Protein AF-H1W5L2-F1 (afdb_monomer)

pLDDT: mean 90.05, std 8.98, range [56.53, 97.88]

Solvent-accessible surface area (backbone atoms only — not comparable to full-atom values): 6492 Å² total; per-residue (Å²): 109,74,61,36,44,73,76,38,46,68,55,36,47,42,50,55,69,71,22,57,69,31,52,63,61,71,48,41,41,62,41,65,77,47,61,29,57,69,37,38,22,52,54,39,27,51,53,50,48,65,48,31,79,76,69,35,70,68,50,56,57,18,38,53,44,28,53,51,59,76,41,39,80,63,51,72,70,48,72,34,31,69,53,41,23,53,57,55,48,20,25,88,42,94,85,52,48,63,43,71,60,61,62,96,64,41,37,59,55,47,51,51,42,25,54,57,42,63,53,132

Foldseek 3Di:
DVLLCVVPVLLLCCLQPQAPPSDCCLQCVCCVVVVCPLQEAPLLSVLLVVCCVPVHPVLSVLLSSLLCVLCVVVSSPDRYSVSNNQSRSLYNDPVSHHHNHDDPCPNVVSVVSSVVSPDD

Structure (mmCIF, N/CA/C/O backbone):
data_AF-H1W5L2-F1
#
_entry.id   AF-H1W5L2-F1
#
loop_
_atom_site.group_PDB
_atom_site.id
_atom_site.type_symbol
_atom_site.label_atom_id
_atom_site.label_alt_id
_atom_site.label_comp_id
_atom_site.label_asym_id
_atom_site.label_entity_id
_atom_site.label_seq_id
_atom_site.pdbx_PDB_ins_code
_atom_site.Cartn_x
_atom_site.Cartn_y
_atom_site.Cartn_z
_atom_site.occupancy
_atom_site.B_iso_or_equiv
_atom_site.auth_seq_id
_atom_site.auth_comp_id
_atom_site.auth_asym_id
_atom_site.auth_atom_id
_atom_site.pdbx_PDB_model_num
ATOM 1 N N . MET A 1 1 ? -6.585 -8.740 3.760 1.00 76.00 1 MET A N 1
ATOM 2 C CA . MET A 1 1 ? -6.419 -8.479 5.211 1.00 76.00 1 MET A CA 1
ATOM 3 C C . MET A 1 1 ? -5.618 -9.551 5.946 1.00 76.00 1 MET A C 1
ATOM 5 O O . MET A 1 1 ? -4.842 -9.179 6.812 1.00 76.00 1 MET A O 1
ATOM 9 N N . GLN A 1 2 ? -5.697 -10.835 5.575 1.00 85.44 2 GLN A N 1
ATOM 10 C CA . GLN A 1 2 ? -4.921 -11.909 6.226 1.00 85.44 2 GLN A CA 1
ATOM 11 C C . GLN A 1 2 ? -3.398 -11.662 6.273 1.00 85.44 2 GLN A C 1
ATOM 13 O O . GLN A 1 2 ? -2.748 -11.942 7.270 1.00 85.44 2 GLN A O 1
ATOM 18 N N . THR A 1 3 ? -2.807 -11.074 5.233 1.00 89.25 3 THR A N 1
ATOM 19 C CA . THR A 1 3 ? -1.381 -10.706 5.262 1.00 89.25 3 THR A CA 1
ATOM 20 C C . THR A 1 3 ? -1.078 -9.656 6.337 1.00 89.25 3 THR A C 1
ATOM 22 O O . THR A 1 3 ? -0.080 -9.759 7.045 1.00 89.25 3 THR A O 1
ATOM 25 N N . LEU A 1 4 ? -1.968 -8.673 6.520 1.00 92.56 4 LEU A N 1
ATOM 26 C CA . LEU A 1 4 ? -1.809 -7.656 7.557 1.00 92.56 4 LEU A CA 1
ATOM 27 C C . LEU A 1 4 ? -1.932 -8.263 8.959 1.00 92.56 4 LEU A C 1
ATOM 29 O O . LEU A 1 4 ? -1.185 -7.856 9.838 1.00 92.56 4 LEU A O 1
ATOM 33 N N . SER A 1 5 ? -2.799 -9.265 9.169 1.00 92.81 5 SER A N 1
ATOM 34 C CA . SER A 1 5 ? -2.919 -9.920 10.481 1.00 92.81 5 SER A CA 1
ATOM 35 C C . SER A 1 5 ? -1.642 -10.636 10.916 1.00 92.81 5 SER A C 1
ATOM 37 O O . SER A 1 5 ? -1.436 -10.814 12.109 1.00 92.81 5 SER A O 1
ATOM 39 N N . VAL A 1 6 ? -0.788 -11.038 9.970 1.00 92.62 6 VAL A N 1
ATOM 40 C CA . VAL A 1 6 ? 0.539 -11.604 10.261 1.00 92.62 6 VAL A CA 1
ATOM 41 C C . VAL A 1 6 ? 1.571 -10.492 10.474 1.00 92.62 6 VAL A C 1
ATOM 43 O O . VAL A 1 6 ? 2.341 -10.546 11.428 1.00 92.62 6 VAL A O 1
ATOM 46 N N . LYS A 1 7 ? 1.579 -9.464 9.613 1.00 91.56 7 LYS A N 1
ATOM 47 C CA . LYS A 1 7 ? 2.600 -8.401 9.630 1.00 91.56 7 LYS A CA 1
ATOM 48 C C . LYS A 1 7 ? 2.444 -7.382 10.752 1.00 91.56 7 LYS A C 1
ATOM 50 O O . LYS A 1 7 ? 3.439 -6.961 11.330 1.00 91.56 7 LYS A O 1
ATOM 55 N N . SER A 1 8 ? 1.214 -6.976 11.033 1.00 94.38 8 SER A N 1
ATOM 56 C CA . SER A 1 8 ? 0.870 -6.115 12.161 1.00 94.38 8 SER A CA 1
ATOM 57 C C . SER A 1 8 ? -0.483 -6.555 12.725 1.00 94.38 8 SER A C 1
ATOM 59 O O . SER A 1 8 ? -1.533 -6.027 12.340 1.00 94.38 8 SER A O 1
ATOM 61 N N . PRO A 1 9 ? -0.483 -7.542 13.643 1.00 95.19 9 PRO A N 1
ATOM 62 C CA . PRO A 1 9 ? -1.710 -8.061 14.243 1.00 95.19 9 PRO A CA 1
ATOM 63 C C . PRO A 1 9 ? -2.538 -6.963 14.915 1.00 95.19 9 PRO A C 1
ATOM 65 O O . PRO A 1 9 ? -3.759 -6.935 14.781 1.00 95.19 9 PRO A O 1
ATOM 68 N N . ARG A 1 10 ? -1.863 -6.020 15.586 1.00 96.25 10 ARG A N 1
ATOM 69 C CA . ARG A 1 10 ? -2.505 -4.903 16.285 1.00 96.25 10 ARG A CA 1
ATOM 70 C C . ARG A 1 10 ? -3.163 -3.924 15.317 1.00 96.25 10 ARG A C 1
ATOM 72 O O . ARG A 1 10 ? -4.294 -3.520 15.557 1.00 96.25 10 ARG A O 1
ATOM 79 N N . LEU A 1 11 ? -2.490 -3.559 14.221 1.00 95.69 11 LEU A N 1
ATOM 80 C CA . LEU A 1 11 ? -3.093 -2.689 13.210 1.00 95.69 11 LEU A CA 1
ATOM 81 C C . LEU A 1 11 ? -4.260 -3.388 12.508 1.00 95.69 11 LEU A C 1
ATOM 83 O O . LEU A 1 11 ? -5.284 -2.764 12.244 1.00 95.69 11 LEU A O 1
ATOM 87 N N . HIS A 1 12 ? -4.119 -4.684 12.224 1.00 95.25 12 HIS A N 1
ATOM 88 C CA . HIS A 1 12 ? -5.195 -5.476 11.645 1.00 95.25 12 HIS A CA 1
ATOM 89 C C . HIS A 1 12 ? -6.433 -5.485 12.542 1.00 95.25 12 HIS A C 1
ATOM 91 O O . HIS A 1 12 ? -7.528 -5.216 12.058 1.00 95.25 12 HIS A O 1
ATOM 97 N N . GLU A 1 13 ? -6.275 -5.795 13.829 1.00 95.12 13 GLU A N 1
ATOM 98 C CA . GLU A 1 13 ? -7.378 -5.783 14.791 1.00 95.12 13 GLU A CA 1
ATOM 99 C C . GLU A 1 13 ? -8.045 -4.408 14.863 1.00 95.12 13 GLU A C 1
ATOM 101 O O . GLU A 1 13 ? -9.254 -4.318 14.649 1.00 95.12 13 GLU A O 1
ATOM 106 N N . HIS A 1 14 ? -7.251 -3.345 15.002 1.00 95.12 14 HIS A N 1
ATOM 107 C CA . HIS A 1 14 ? -7.758 -1.975 15.068 1.00 95.12 14 HIS A CA 1
ATOM 108 C C . HIS A 1 14 ? -8.605 -1.593 13.847 1.00 95.12 14 HIS A C 1
ATOM 110 O O . HIS A 1 14 ? -9.745 -1.151 13.976 1.00 95.12 14 HIS A O 1
ATOM 116 N N . LEU A 1 15 ? -8.082 -1.823 12.637 1.00 93.56 15 LEU A N 1
ATOM 117 C CA . LEU A 1 15 ? -8.764 -1.443 11.395 1.00 93.56 15 LEU A CA 1
ATOM 118 C C . LEU A 1 15 ? -9.989 -2.307 11.070 1.00 93.56 15 LEU A C 1
ATOM 120 O O . LEU A 1 15 ? -10.842 -1.860 10.310 1.00 93.56 15 LEU A O 1
ATOM 124 N N . THR A 1 16 ? -10.070 -3.533 11.596 1.00 92.06 16 THR A N 1
ATOM 125 C CA . THR A 1 16 ? -11.143 -4.484 11.245 1.00 92.06 16 THR A CA 1
ATOM 126 C C . THR A 1 16 ? -12.212 -4.638 12.316 1.00 92.06 16 THR A C 1
ATOM 128 O O . THR A 1 16 ? -13.318 -5.066 11.988 1.00 92.06 16 THR A O 1
ATOM 131 N N . LYS A 1 17 ? -11.903 -4.322 13.578 1.00 90.31 17 LYS A N 1
ATOM 132 C CA . LYS A 1 17 ? -12.813 -4.539 14.710 1.00 90.31 17 LYS A CA 1
ATOM 133 C C . LYS A 1 17 ? -13.113 -3.279 15.515 1.00 90.31 17 LYS A C 1
ATOM 135 O O . LYS A 1 17 ? -14.240 -3.141 15.979 1.00 90.31 17 LYS A O 1
ATOM 140 N N . ASP A 1 18 ? -12.138 -2.386 15.679 1.00 91.12 18 ASP A N 1
ATOM 141 C CA . ASP A 1 18 ? -12.244 -1.299 16.663 1.00 91.12 18 ASP A CA 1
ATOM 142 C C . ASP A 1 18 ? -12.829 -0.006 16.075 1.00 91.12 18 ASP A C 1
ATOM 144 O O . ASP A 1 18 ? -13.387 0.814 16.807 1.00 91.12 18 ASP A O 1
ATOM 148 N N . ILE A 1 19 ? -12.742 0.180 14.753 1.00 90.38 19 ILE A N 1
ATOM 149 C CA . ILE A 1 19 ? -13.300 1.346 14.056 1.00 90.38 19 ILE A CA 1
ATOM 150 C C . ILE A 1 19 ? -1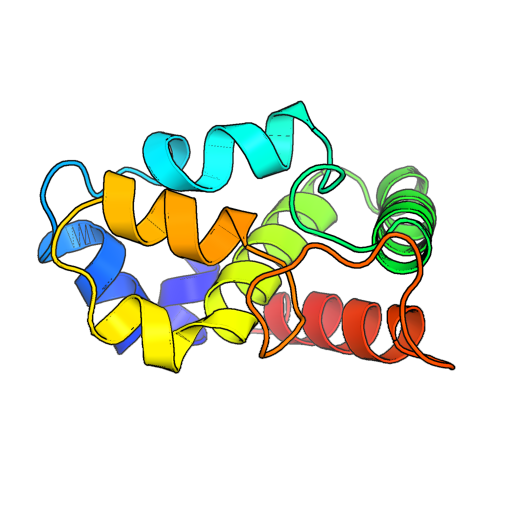4.629 1.020 13.365 1.00 90.38 19 ILE A C 1
ATOM 152 O O . ILE A 1 19 ? -14.828 -0.071 12.824 1.00 90.38 19 ILE A O 1
ATOM 156 N N . SER A 1 20 ? -15.545 1.992 13.331 1.00 81.81 20 SER A N 1
ATOM 157 C CA . SER A 1 20 ? -16.787 1.860 12.564 1.00 81.81 20 SER A CA 1
ATOM 158 C C . SER A 1 20 ? -16.481 1.756 11.066 1.00 81.81 20 SER A C 1
ATOM 160 O O . SER A 1 20 ? -15.632 2.494 10.560 1.00 81.81 20 SER A O 1
ATOM 162 N N . GLU A 1 21 ? -17.198 0.877 10.359 1.00 78.00 21 GLU A N 1
ATOM 163 C CA . GLU A 1 21 ? -17.018 0.630 8.916 1.00 78.00 21 GLU A CA 1
ATOM 164 C C . GLU A 1 21 ? -15.620 0.090 8.546 1.00 78.00 21 GLU A C 1
ATOM 166 O O . GLU A 1 21 ? -15.093 0.389 7.478 1.00 78.00 21 GLU A O 1
ATOM 171 N N . GLY A 1 22 ? -15.028 -0.753 9.403 1.00 75.50 22 GLY A N 1
ATOM 172 C CA . GLY A 1 22 ? -13.713 -1.394 9.218 1.00 75.50 22 GLY A CA 1
ATOM 173 C C . GLY A 1 22 ? -13.564 -2.366 8.030 1.00 75.50 22 GLY A C 1
ATOM 174 O O . GLY A 1 22 ? -12.709 -3.253 8.053 1.00 75.50 22 GLY A O 1
ATOM 175 N N . TYR A 1 23 ? -14.382 -2.242 6.981 1.00 85.06 23 TYR A N 1
ATOM 176 C CA . TYR A 1 23 ? -14.187 -2.988 5.740 1.00 85.06 23 TYR A CA 1
ATOM 177 C C . TYR A 1 23 ? -13.085 -2.336 4.910 1.00 85.06 23 TYR A C 1
ATOM 179 O O . TYR A 1 23 ? -13.116 -1.136 4.640 1.00 85.06 23 TYR A O 1
ATOM 187 N N . ALA A 1 24 ? -12.141 -3.158 4.451 1.00 86.62 24 ALA A N 1
ATOM 188 C CA . ALA A 1 24 ? -10.997 -2.715 3.660 1.00 86.62 24 ALA A CA 1
ATOM 189 C C . ALA A 1 24 ? -11.384 -1.854 2.450 1.00 86.62 24 ALA A C 1
ATOM 191 O O . ALA A 1 24 ? -10.687 -0.890 2.146 1.00 86.62 24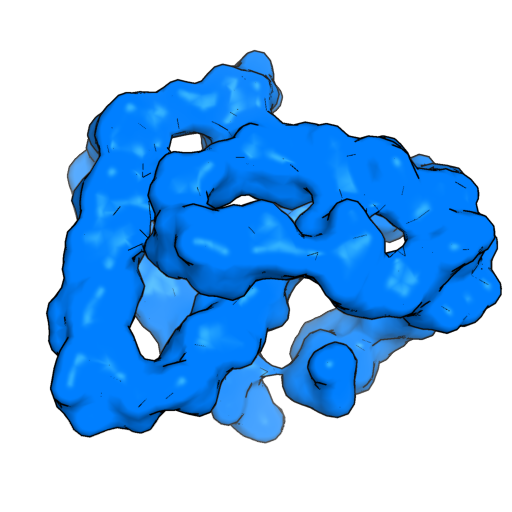 ALA A O 1
ATOM 192 N N . ASP A 1 25 ? -12.513 -2.146 1.805 1.00 89.06 25 ASP A N 1
ATOM 193 C CA . ASP A 1 25 ? -12.990 -1.410 0.633 1.00 89.06 25 ASP A CA 1
ATOM 194 C C . ASP A 1 25 ? -13.217 0.085 0.914 1.00 89.06 25 ASP A C 1
ATOM 196 O O . ASP A 1 25 ? -12.956 0.911 0.038 1.00 89.06 25 ASP A O 1
ATOM 200 N N . PHE A 1 26 ? -13.608 0.467 2.139 1.00 88.44 26 PHE A N 1
ATOM 201 C CA . PHE A 1 26 ? -13.845 1.874 2.489 1.00 88.44 26 PHE A CA 1
ATOM 202 C C . PHE A 1 26 ? -12.574 2.722 2.480 1.00 88.44 26 PHE A C 1
ATOM 204 O O . PHE A 1 26 ? -12.624 3.896 2.110 1.00 88.44 26 PHE A O 1
ATOM 211 N N . TYR A 1 27 ? -11.439 2.145 2.878 1.00 89.44 27 TYR A N 1
ATOM 212 C CA . TYR A 1 27 ? -10.179 2.878 3.023 1.00 89.44 27 TYR A CA 1
ATOM 213 C C . TYR A 1 27 ? -9.089 2.454 2.025 1.00 89.44 27 TYR A C 1
ATOM 215 O O . TYR A 1 27 ? -8.095 3.161 1.891 1.00 89.44 27 TYR A O 1
ATOM 223 N N . LEU A 1 28 ? -9.277 1.358 1.279 1.00 93.06 28 LEU A N 1
ATOM 224 C CA . LEU A 1 28 ? -8.385 0.905 0.201 1.00 93.06 28 LEU A CA 1
ATOM 225 C C . LEU A 1 28 ? -9.035 0.897 -1.188 1.00 93.06 28 LEU A C 1
ATOM 227 O O . LEU A 1 28 ? -8.322 0.707 -2.172 1.00 93.06 28 LEU A O 1
ATOM 231 N N . GLY A 1 29 ? -10.346 1.119 -1.323 1.00 93.06 29 GLY A N 1
ATOM 232 C CA . GLY A 1 29 ? -11.023 1.054 -2.626 1.00 93.06 29 GLY A CA 1
ATOM 233 C C . GLY A 1 29 ? -10.367 1.946 -3.685 1.00 93.06 29 GLY A C 1
ATOM 234 O O . GLY A 1 29 ? -10.072 1.500 -4.794 1.00 93.06 29 GLY A O 1
ATOM 235 N N . ASN A 1 30 ? -10.017 3.181 -3.317 1.00 92.88 30 ASN A N 1
ATOM 236 C CA . ASN A 1 30 ? -9.318 4.106 -4.213 1.00 92.88 30 ASN A CA 1
ATOM 237 C C . ASN A 1 30 ? -7.891 3.664 -4.551 1.00 92.88 30 ASN A C 1
ATOM 239 O O . ASN A 1 30 ? -7.377 4.032 -5.607 1.00 92.88 30 ASN A O 1
ATOM 243 N N . PHE A 1 31 ? -7.234 2.905 -3.672 1.00 94.19 31 PHE A N 1
ATOM 244 C CA . PHE A 1 31 ? -5.902 2.375 -3.945 1.00 94.19 31 PHE A CA 1
ATOM 245 C C . PHE A 1 31 ? -5.964 1.387 -5.106 1.00 94.19 31 PHE A C 1
ATOM 247 O O . PHE A 1 31 ? -5.187 1.512 -6.049 1.00 94.19 31 PHE A O 1
ATOM 254 N N . PHE A 1 32 ? -6.925 0.462 -5.073 1.00 94.88 32 PHE A N 1
ATOM 255 C CA . PHE A 1 32 ? -7.093 -0.536 -6.127 1.00 94.88 32 PHE A CA 1
ATOM 256 C C . PHE A 1 32 ? -7.652 0.067 -7.417 1.00 94.88 32 PHE A C 1
ATOM 258 O O . PHE A 1 32 ? -7.083 -0.167 -8.478 1.00 94.88 32 PHE A O 1
ATOM 265 N N . MET A 1 33 ? -8.698 0.899 -7.340 1.00 94.38 33 MET A N 1
ATOM 266 C CA . MET A 1 33 ? -9.272 1.548 -8.530 1.00 94.38 33 MET A CA 1
ATOM 267 C C . MET A 1 33 ? -8.267 2.461 -9.238 1.00 94.38 33 MET A C 1
ATOM 269 O O . MET A 1 33 ? -8.215 2.501 -10.463 1.00 94.38 33 MET A O 1
ATOM 273 N N . GLY A 1 34 ? -7.465 3.196 -8.466 1.00 93.56 34 GLY A N 1
ATOM 274 C CA . GLY A 1 34 ? -6.452 4.104 -8.991 1.00 93.56 34 GLY A CA 1
ATOM 275 C C . GLY A 1 34 ? -5.085 3.461 -9.211 1.00 93.56 34 GLY A C 1
ATOM 276 O O . GLY A 1 34 ? -4.161 4.189 -9.557 1.00 93.56 34 GLY A O 1
ATOM 277 N N . LEU A 1 35 ? -4.912 2.159 -8.955 1.00 94.88 35 LEU A N 1
ATOM 278 C CA . LEU A 1 35 ? -3.619 1.458 -9.001 1.00 94.88 35 LEU A CA 1
ATOM 279 C C . LEU A 1 35 ? -2.492 2.216 -8.271 1.00 94.88 35 LEU A C 1
ATOM 281 O O . LEU A 1 35 ? -1.384 2.374 -8.781 1.00 94.88 35 LEU A O 1
ATOM 285 N N . GLY A 1 36 ? -2.795 2.740 -7.083 1.00 92.44 36 GLY A N 1
ATOM 286 C CA . GLY A 1 36 ? -1.854 3.493 -6.252 1.00 92.44 36 GLY A CA 1
ATOM 287 C C . GLY A 1 36 ? -1.649 4.959 -6.653 1.00 92.44 36 GLY A C 1
ATOM 288 O O . GLY A 1 36 ? -1.047 5.693 -5.873 1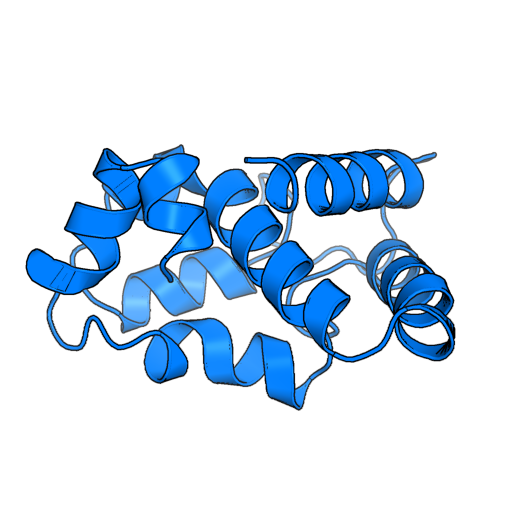.00 92.44 36 GLY A O 1
ATOM 289 N N . THR A 1 37 ? -2.201 5.438 -7.777 1.00 90.75 37 THR A N 1
ATOM 290 C CA . THR A 1 37 ? -1.983 6.824 -8.244 1.00 90.75 37 THR A CA 1
ATOM 291 C C . THR A 1 37 ? -2.356 7.877 -7.217 1.00 90.75 37 THR A C 1
ATOM 293 O O . THR A 1 37 ? -1.671 8.882 -7.152 1.00 90.75 37 THR A O 1
ATOM 296 N N . THR A 1 38 ? -3.402 7.693 -6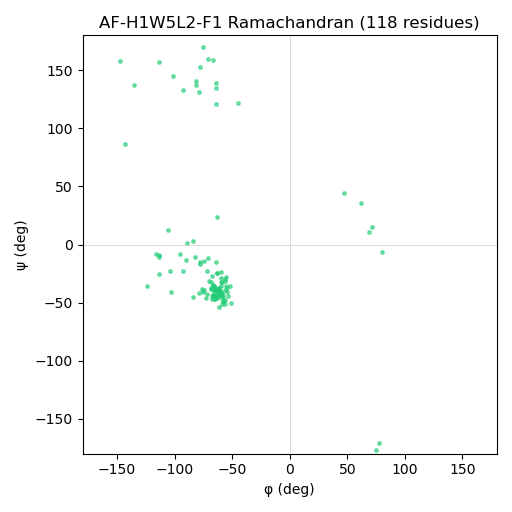.408 1.00 86.31 38 THR A N 1
ATOM 297 C CA . THR A 1 38 ? -3.807 8.669 -5.375 1.00 86.31 38 THR A CA 1
ATOM 298 C C . THR A 1 38 ? -2.928 8.621 -4.119 1.00 86.31 38 THR A C 1
ATOM 300 O O . THR A 1 38 ? -2.913 9.579 -3.359 1.00 86.31 38 THR A O 1
ATOM 303 N N . HIS A 1 39 ? -2.160 7.549 -3.925 1.00 90.69 39 HIS A N 1
ATOM 304 C CA . HIS A 1 39 ? -1.503 7.210 -2.655 1.00 90.69 39 HIS A CA 1
ATOM 305 C C . HIS A 1 39 ? 0.025 7.287 -2.724 1.00 90.69 39 HIS A C 1
ATOM 307 O O . HIS A 1 39 ? 0.691 7.476 -1.708 1.00 90.69 39 HIS A O 1
ATOM 313 N N . LEU A 1 40 ? 0.574 7.113 -3.922 1.00 92.62 40 LEU A N 1
ATOM 314 C CA . LEU A 1 40 ? 2.001 7.015 -4.186 1.00 92.62 40 LEU A CA 1
ATOM 315 C C . LEU A 1 40 ? 2.475 8.223 -4.996 1.00 92.62 40 LEU A C 1
ATOM 317 O O . LEU A 1 40 ? 1.686 8.867 -5.701 1.00 92.62 40 LEU A O 1
ATOM 321 N N . ALA A 1 41 ? 3.772 8.505 -4.907 1.00 92.19 41 ALA A N 1
ATOM 322 C CA . ALA A 1 41 ? 4.428 9.349 -5.896 1.00 92.19 41 ALA A CA 1
ATOM 323 C C . ALA A 1 41 ? 4.451 8.640 -7.266 1.00 92.19 41 ALA A C 1
ATOM 325 O O . ALA A 1 41 ? 4.259 7.423 -7.352 1.00 92.19 41 ALA A O 1
ATOM 326 N N . MET A 1 42 ? 4.602 9.394 -8.359 1.00 92.12 42 MET A N 1
ATOM 327 C CA . MET A 1 42 ? 4.440 8.830 -9.707 1.00 92.12 42 MET A CA 1
ATOM 328 C C . MET A 1 42 ? 5.504 7.777 -10.046 1.00 92.12 42 MET A C 1
ATOM 330 O O . MET A 1 42 ? 5.197 6.777 -10.684 1.00 92.12 42 MET A O 1
ATOM 334 N N . ASP A 1 43 ? 6.734 7.980 -9.594 1.00 93.62 43 ASP A N 1
ATOM 335 C CA . ASP A 1 43 ? 7.850 7.034 -9.676 1.00 93.62 43 ASP A CA 1
ATOM 336 C C . ASP A 1 43 ? 7.587 5.741 -8.883 1.00 93.62 43 ASP A C 1
ATOM 338 O O . ASP A 1 43 ? 7.746 4.643 -9.418 1.00 93.62 43 ASP A O 1
ATOM 342 N N . GLU A 1 44 ? 7.097 5.849 -7.645 1.00 95.56 44 GLU A N 1
ATOM 343 C CA . GLU A 1 44 ? 6.670 4.698 -6.838 1.00 95.56 44 GLU A CA 1
ATOM 344 C C . GLU A 1 44 ? 5.531 3.911 -7.518 1.00 95.56 44 GLU A C 1
ATOM 346 O O . GLU A 1 44 ? 5.539 2.675 -7.520 1.00 95.56 44 GLU A O 1
ATOM 351 N N . ALA A 1 45 ? 4.552 4.615 -8.099 1.00 95.75 45 ALA A N 1
ATOM 352 C CA . ALA A 1 45 ? 3.430 4.011 -8.817 1.00 95.75 45 ALA A CA 1
ATOM 353 C C . ALA A 1 45 ? 3.886 3.328 -10.114 1.00 95.75 45 ALA A C 1
ATOM 355 O O . ALA A 1 45 ? 3.545 2.168 -10.340 1.00 95.75 45 ALA A O 1
ATOM 356 N N . ALA A 1 46 ? 4.710 3.996 -10.923 1.00 96.06 46 ALA A N 1
ATOM 357 C CA . ALA A 1 46 ? 5.275 3.430 -12.144 1.00 96.06 46 ALA A CA 1
ATOM 358 C C . ALA A 1 46 ? 6.067 2.151 -11.845 1.00 96.06 46 ALA A C 1
ATOM 360 O O . ALA A 1 46 ? 5.858 1.125 -12.490 1.00 96.06 46 ALA A O 1
ATOM 361 N N . ARG A 1 47 ? 6.892 2.163 -10.790 1.00 96.88 47 ARG A N 1
ATOM 362 C CA . ARG A 1 47 ? 7.650 0.980 -10.375 1.00 96.88 47 ARG A CA 1
ATOM 363 C C . ARG A 1 47 ? 6.754 -0.156 -9.879 1.00 96.88 47 ARG A C 1
ATOM 365 O O . ARG A 1 47 ? 7.050 -1.325 -10.123 1.00 96.88 47 ARG A O 1
ATOM 372 N N . LEU A 1 48 ? 5.648 0.154 -9.198 1.00 97.44 48 LEU A N 1
ATOM 373 C CA . LEU A 1 48 ? 4.638 -0.847 -8.845 1.00 97.44 48 LEU A CA 1
ATOM 374 C C . LEU A 1 48 ? 4.017 -1.468 -10.104 1.00 97.44 48 LEU A C 1
ATOM 376 O O . LEU A 1 48 ? 3.816 -2.682 -10.141 1.00 97.44 48 LEU A O 1
ATOM 380 N N . TRP A 1 49 ? 3.743 -0.665 -11.133 1.00 97.88 49 TRP A N 1
ATOM 381 C CA . TRP A 1 49 ? 3.169 -1.142 -12.392 1.00 97.88 49 TRP A CA 1
ATOM 382 C C . TRP A 1 49 ? 4.134 -2.016 -13.189 1.00 97.88 49 TRP A C 1
ATOM 384 O O . TRP A 1 49 ? 3.698 -3.037 -13.724 1.00 97.88 49 TRP A O 1
ATOM 394 N N . ASP A 1 50 ? 5.433 -1.691 -13.179 1.00 97.69 50 ASP A N 1
ATOM 395 C CA . ASP A 1 50 ? 6.479 -2.549 -13.747 1.00 97.69 50 ASP A CA 1
ATOM 396 C C . ASP A 1 50 ? 6.422 -3.958 -13.158 1.00 97.69 50 ASP A C 1
ATOM 398 O O . ASP A 1 50 ? 6.605 -4.934 -13.869 1.00 97.69 50 ASP A O 1
ATOM 402 N N . VAL A 1 51 ? 6.178 -4.090 -11.851 1.00 97.12 51 VAL A N 1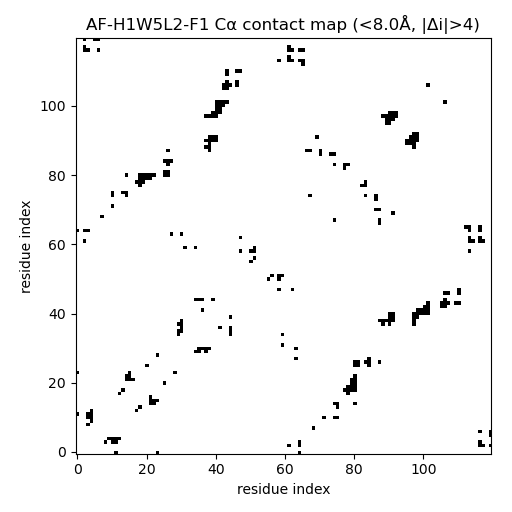
ATOM 403 C CA . VAL A 1 51 ? 6.077 -5.405 -11.206 1.00 97.12 51 VAL A CA 1
ATOM 404 C C . VAL A 1 51 ? 4.713 -6.039 -11.473 1.00 97.12 51 VAL A C 1
ATOM 406 O O . VAL A 1 51 ? 4.635 -7.233 -11.753 1.00 97.12 51 VAL A O 1
ATOM 409 N N . TYR A 1 52 ? 3.638 -5.253 -11.415 1.00 97.38 52 TYR A N 1
ATOM 410 C CA . TYR A 1 52 ? 2.260 -5.713 -11.603 1.00 97.38 52 TYR A CA 1
ATOM 411 C C . TYR A 1 52 ? 2.022 -6.368 -12.963 1.00 97.38 52 TYR A C 1
ATOM 413 O O . TYR A 1 52 ? 1.384 -7.417 -13.016 1.00 97.38 52 TYR A O 1
ATOM 421 N N . VAL A 1 53 ? 2.574 -5.815 -14.045 1.00 97.00 53 VAL A N 1
ATOM 422 C CA . VAL A 1 53 ? 2.387 -6.379 -15.392 1.00 97.00 53 VAL A CA 1
ATOM 423 C C . VAL A 1 53 ? 2.977 -7.790 -15.541 1.00 97.00 53 VAL A C 1
ATOM 425 O O . VAL A 1 53 ? 2.500 -8.558 -16.374 1.00 97.00 53 VAL A O 1
ATOM 428 N N . PHE A 1 54 ? 3.966 -8.163 -14.718 1.00 95.94 54 PHE A N 1
ATOM 429 C CA . PHE A 1 54 ? 4.589 -9.493 -14.749 1.00 95.94 54 PHE A CA 1
ATOM 430 C C . PHE A 1 54 ? 4.131 -10.419 -13.613 1.00 95.94 54 PHE A C 1
ATOM 432 O O . PHE A 1 54 ? 3.936 -11.608 -13.844 1.00 95.94 54 PHE A O 1
ATOM 439 N N . GLU A 1 55 ? 3.983 -9.908 -12.385 1.00 95.12 55 GLU A N 1
ATOM 440 C CA . GLU A 1 55 ? 3.631 -10.709 -11.199 1.00 95.12 55 GLU A CA 1
ATOM 441 C C . GLU A 1 55 ? 2.110 -10.812 -10.961 1.00 95.12 55 GLU A C 1
ATOM 443 O O . GLU A 1 55 ? 1.675 -11.642 -10.161 1.00 95.12 55 GLU A O 1
ATOM 448 N N . GLY A 1 56 ? 1.299 -9.986 -11.630 1.00 94.81 56 GLY A N 1
ATOM 449 C CA . GLY A 1 56 ? -0.158 -9.989 -11.508 1.00 94.81 56 GLY A CA 1
ATOM 450 C C . GLY A 1 56 ? -0.704 -9.310 -10.245 1.00 94.81 56 GLY A C 1
ATOM 451 O O . GLY A 1 56 ? 0.000 -8.644 -9.481 1.00 94.81 56 GLY A O 1
ATOM 452 N N . ASP A 1 57 ? -2.004 -9.481 -10.026 1.00 94.56 57 ASP A N 1
ATOM 453 C CA . ASP A 1 57 ? -2.827 -8.834 -8.992 1.00 94.56 57 ASP A CA 1
ATOM 454 C C . ASP A 1 57 ? -2.337 -9.031 -7.550 1.00 94.56 57 ASP A C 1
ATOM 456 O O . ASP A 1 57 ? -2.467 -8.129 -6.715 1.00 94.56 57 ASP A O 1
ATOM 460 N N . ALA A 1 58 ? -1.683 -10.154 -7.255 1.00 93.75 58 ALA A N 1
ATOM 461 C CA . ALA A 1 58 ? -1.105 -10.423 -5.944 1.00 93.75 58 ALA A CA 1
ATOM 462 C C . ALA A 1 58 ? -0.122 -9.330 -5.479 1.00 93.75 58 ALA A C 1
ATOM 464 O O . ALA A 1 58 ? 0.050 -9.125 -4.273 1.00 93.75 58 ALA A O 1
ATOM 465 N N . VAL A 1 59 ? 0.551 -8.610 -6.392 1.00 96.00 59 VAL A N 1
ATOM 466 C CA . VAL A 1 59 ? 1.414 -7.480 -5.996 1.00 96.00 59 VAL A CA 1
ATOM 467 C C . VAL A 1 59 ? 0.616 -6.278 -5.495 1.00 96.00 59 VAL A C 1
ATOM 469 O O . VAL A 1 59 ? 1.077 -5.592 -4.588 1.00 96.00 59 VAL A O 1
ATOM 472 N N . LEU A 1 60 ? -0.595 -6.046 -6.007 1.00 95.62 60 LEU A N 1
ATOM 473 C CA . LEU A 1 60 ? -1.433 -4.924 -5.577 1.00 95.62 60 LEU A CA 1
ATOM 474 C C . LEU A 1 60 ? -1.906 -5.118 -4.138 1.00 95.62 60 LEU A C 1
ATOM 476 O O . LEU A 1 60 ? -1.908 -4.170 -3.356 1.00 95.62 60 LEU A O 1
ATOM 480 N N . VAL A 1 61 ? -2.234 -6.355 -3.755 1.00 94.38 61 VAL A N 1
ATOM 481 C CA . VAL A 1 61 ? -2.582 -6.686 -2.365 1.00 94.38 61 VAL A CA 1
ATOM 482 C C . VAL A 1 61 ? -1.384 -6.459 -1.440 1.00 94.38 61 VAL A C 1
ATOM 484 O O . VAL A 1 61 ? -1.530 -5.855 -0.378 1.00 94.38 61 VAL A O 1
ATOM 487 N N . ARG A 1 62 ? -0.184 -6.887 -1.855 1.00 95.88 62 ARG A N 1
ATOM 488 C CA . ARG A 1 62 ? 1.065 -6.643 -1.112 1.00 95.88 62 ARG A CA 1
ATOM 489 C C . ARG A 1 62 ? 1.354 -5.149 -0.970 1.00 95.88 62 ARG A C 1
ATOM 491 O O . ARG A 1 62 ? 1.718 -4.698 0.113 1.00 95.88 62 ARG A O 1
ATOM 498 N N . ALA A 1 63 ? 1.138 -4.383 -2.034 1.00 96.50 63 ALA A N 1
ATOM 499 C CA . ALA A 1 63 ? 1.320 -2.941 -2.036 1.00 96.50 63 ALA A CA 1
ATOM 500 C C . ALA A 1 63 ? 0.324 -2.241 -1.105 1.00 96.50 63 ALA A C 1
ATOM 502 O O . ALA A 1 63 ? 0.737 -1.420 -0.295 1.00 96.50 63 ALA A O 1
ATOM 503 N N . ALA A 1 64 ? -0.949 -2.640 -1.115 1.00 95.12 64 ALA A N 1
ATOM 504 C CA . ALA A 1 64 ? -1.945 -2.110 -0.190 1.00 95.12 64 ALA A CA 1
ATOM 505 C C . ALA A 1 64 ? -1.557 -2.366 1.280 1.00 95.12 64 ALA A C 1
ATOM 507 O O . ALA A 1 64 ? -1.634 -1.465 2.112 1.00 95.12 64 ALA A O 1
ATOM 508 N N . VAL A 1 65 ? -1.070 -3.570 1.604 1.00 95.44 65 VAL A N 1
ATOM 509 C CA . VAL A 1 65 ? -0.560 -3.894 2.951 1.00 95.44 65 VAL A CA 1
ATOM 510 C C . VAL A 1 65 ? 0.655 -3.033 3.304 1.00 95.44 65 VAL A C 1
ATOM 512 O O . VAL A 1 65 ? 0.707 -2.485 4.403 1.00 95.44 65 VAL A O 1
ATOM 515 N N . ALA A 1 66 ? 1.602 -2.859 2.379 1.00 95.81 66 ALA A N 1
ATOM 516 C CA . ALA A 1 66 ? 2.763 -1.998 2.588 1.00 95.81 66 ALA A CA 1
ATOM 517 C C . ALA A 1 66 ? 2.365 -0.530 2.825 1.00 95.81 66 ALA A C 1
ATOM 519 O O . ALA A 1 66 ? 2.952 0.125 3.685 1.00 95.81 66 ALA A O 1
ATOM 520 N N . THR A 1 67 ? 1.340 -0.021 2.131 1.00 94.69 67 THR A N 1
ATOM 521 C CA . THR A 1 67 ? 0.770 1.312 2.382 1.00 94.69 67 THR A CA 1
ATOM 522 C C . THR A 1 67 ? 0.189 1.414 3.792 1.00 94.69 67 THR A C 1
ATOM 524 O O . THR A 1 67 ? 0.480 2.377 4.496 1.00 94.69 67 THR A O 1
ATOM 527 N N . LEU A 1 68 ? -0.572 0.416 4.254 1.00 94.69 68 LEU A N 1
ATOM 528 C CA . LEU A 1 68 ? -1.091 0.413 5.627 1.00 94.69 68 LEU A CA 1
ATOM 529 C C . LEU A 1 68 ? 0.042 0.412 6.663 1.00 94.69 68 LEU A C 1
ATOM 531 O O . LEU A 1 68 ? 0.007 1.187 7.614 1.00 94.69 68 LEU A O 1
ATOM 535 N N . MET A 1 69 ? 1.079 -0.401 6.454 1.00 94.50 69 MET A N 1
ATOM 536 C CA . MET A 1 69 ? 2.242 -0.456 7.348 1.00 94.50 69 MET A CA 1
ATOM 537 C C . MET A 1 69 ? 3.041 0.856 7.351 1.00 94.50 69 MET A C 1
ATOM 539 O O . MET A 1 69 ? 3.479 1.310 8.404 1.00 94.50 69 MET A O 1
ATOM 543 N N . ARG A 1 70 ? 3.184 1.518 6.194 1.00 92.69 70 ARG A N 1
ATOM 544 C CA . ARG A 1 70 ? 3.825 2.842 6.074 1.00 92.69 70 ARG A CA 1
ATOM 545 C C . ARG A 1 70 ? 3.156 3.889 6.976 1.00 92.69 70 ARG A C 1
ATOM 547 O O . ARG A 1 70 ? 3.841 4.775 7.480 1.00 92.69 70 ARG A O 1
ATOM 554 N N . HIS A 1 71 ? 1.849 3.766 7.206 1.00 93.62 71 HIS A N 1
ATOM 555 C CA . HIS A 1 71 ? 1.056 4.676 8.036 1.00 93.62 71 HIS A CA 1
ATOM 556 C C . HIS A 1 71 ? 0.666 4.101 9.405 1.00 93.62 71 HIS A C 1
ATOM 558 O O . HIS A 1 71 ? -0.169 4.689 10.089 1.00 93.62 71 HIS A O 1
ATOM 564 N N . GLU A 1 72 ? 1.265 2.988 9.836 1.00 94.38 72 GLU A N 1
ATOM 565 C CA . GLU A 1 72 ? 0.814 2.210 10.996 1.00 94.38 72 GLU A CA 1
ATOM 566 C C . GLU A 1 72 ? 0.608 3.052 12.261 1.00 94.38 72 GLU A C 1
ATOM 568 O O . GLU A 1 72 ? -0.465 3.018 12.859 1.00 94.38 72 GLU A O 1
ATOM 573 N N . MET A 1 73 ? 1.597 3.867 12.636 1.00 93.50 73 MET A N 1
ATOM 574 C CA . MET A 1 73 ? 1.523 4.690 13.851 1.00 93.50 73 MET A CA 1
ATOM 575 C C . MET A 1 73 ? 0.367 5.694 13.817 1.00 93.50 73 MET A C 1
ATOM 577 O O . MET A 1 73 ? -0.274 5.932 14.837 1.00 93.50 73 MET A O 1
ATOM 581 N N . ALA A 1 74 ? 0.090 6.273 12.647 1.00 93.69 74 ALA A N 1
ATOM 582 C CA . ALA A 1 74 ? -1.003 7.222 12.474 1.00 93.69 74 ALA A CA 1
ATOM 583 C C . ALA A 1 74 ? -2.360 6.499 12.428 1.00 93.69 74 ALA A C 1
ATOM 585 O O . ALA A 1 74 ? -3.332 6.961 13.024 1.00 93.69 74 ALA A O 1
ATOM 586 N N . LEU A 1 75 ? -2.411 5.330 11.783 1.00 94.81 75 LEU A N 1
ATOM 587 C CA . LEU A 1 75 ? -3.615 4.509 11.673 1.00 94.81 75 LEU A CA 1
ATOM 588 C C . LEU A 1 75 ? -4.049 3.899 13.008 1.00 94.81 75 LEU A C 1
ATOM 590 O O . LEU A 1 75 ? -5.244 3.791 13.247 1.00 94.81 75 LEU A O 1
ATOM 594 N N . LEU A 1 76 ? -3.124 3.575 13.914 1.00 95.94 76 LEU A N 1
ATOM 595 C CA . LEU A 1 76 ? -3.466 3.123 15.271 1.00 95.94 76 LEU A CA 1
ATOM 596 C C . LEU A 1 76 ? -4.189 4.195 16.111 1.00 95.94 76 LEU A C 1
ATOM 598 O O . LEU A 1 76 ? -4.748 3.873 17.155 1.00 95.94 76 LEU A O 1
ATOM 602 N N . GLY A 1 77 ? -4.164 5.464 15.687 1.00 93.88 77 GLY A N 1
ATOM 603 C CA . GLY A 1 77 ? -4.848 6.569 16.361 1.00 93.88 77 GLY A CA 1
ATOM 604 C C . GLY A 1 77 ? -6.232 6.913 15.802 1.00 93.88 77 GLY A C 1
ATOM 605 O O . GLY A 1 77 ? -6.917 7.749 16.393 1.00 93.88 77 GLY A O 1
ATOM 606 N N . VAL A 1 78 ? -6.644 6.316 14.676 1.00 94.12 78 VAL A 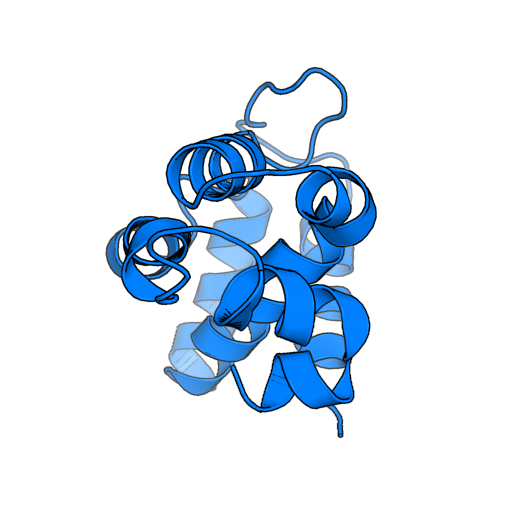N 1
ATOM 607 C CA . VAL A 1 78 ? -7.916 6.662 14.017 1.00 94.12 78 VAL A CA 1
ATOM 608 C C . VAL A 1 78 ? -9.111 6.034 14.714 1.00 94.12 78 VAL A C 1
ATOM 610 O O . VAL A 1 78 ? -9.003 4.965 15.311 1.00 94.12 78 VAL A O 1
ATOM 613 N N . LYS A 1 79 ? -10.270 6.679 14.597 1.00 92.94 79 LYS A N 1
ATOM 614 C CA . LYS A 1 79 ? -11.532 6.230 15.203 1.00 92.94 79 LYS A CA 1
ATOM 615 C C . LYS A 1 79 ? -12.590 5.821 14.178 1.00 92.94 79 LYS A C 1
ATOM 617 O O . LYS A 1 79 ? -13.630 5.294 14.556 1.00 92.94 79 LYS A O 1
ATOM 622 N N . SER A 1 80 ? -12.349 6.077 12.893 1.00 92.00 80 SER A N 1
ATOM 623 C CA . SER A 1 80 ? -13.283 5.758 11.808 1.00 92.00 80 SER A CA 1
ATOM 624 C C . SER A 1 80 ? -12.561 5.395 10.511 1.00 92.00 80 SER A C 1
ATOM 626 O O . SER A 1 80 ? -11.421 5.810 10.278 1.00 92.00 80 SER A O 1
ATOM 628 N N . ALA A 1 81 ? -13.253 4.675 9.623 1.00 91.00 81 ALA A N 1
ATOM 629 C CA . ALA A 1 81 ? -12.751 4.368 8.285 1.00 91.00 81 ALA A CA 1
ATOM 630 C C . ALA A 1 81 ? -12.469 5.628 7.443 1.00 91.00 81 ALA A C 1
ATOM 632 O O . ALA A 1 81 ? -11.517 5.650 6.663 1.00 91.00 81 ALA A O 1
ATOM 633 N N . GLY A 1 82 ? -13.240 6.706 7.633 1.00 92.62 82 GLY A N 1
ATOM 634 C CA . GLY A 1 82 ? -13.012 7.986 6.954 1.00 92.62 82 GLY A CA 1
ATOM 635 C C . GLY A 1 82 ? -11.689 8.651 7.349 1.00 92.62 82 GLY A C 1
ATOM 636 O O . GLY A 1 82 ? -10.970 9.165 6.490 1.00 92.62 82 GLY A O 1
ATOM 637 N N . GLU A 1 83 ? -11.323 8.595 8.634 1.00 92.88 83 GLU A N 1
ATOM 638 C CA . GLU A 1 83 ? -10.012 9.059 9.107 1.00 92.88 83 GLU A CA 1
ATOM 639 C C . GLU A 1 83 ? -8.877 8.187 8.560 1.00 92.88 83 GLU A C 1
ATOM 641 O O . GLU A 1 83 ? -7.882 8.723 8.069 1.00 92.88 83 GLU A O 1
ATOM 646 N N . ALA A 1 84 ? -9.047 6.859 8.575 1.00 92.88 84 ALA A N 1
ATOM 647 C CA . ALA A 1 84 ? -8.076 5.929 8.001 1.00 92.88 84 ALA A CA 1
ATOM 648 C C . ALA A 1 84 ? -7.829 6.220 6.513 1.00 92.88 84 ALA A C 1
ATOM 650 O O . ALA A 1 84 ? -6.680 6.376 6.095 1.00 92.88 84 ALA A O 1
ATOM 651 N N . ARG A 1 85 ? -8.904 6.385 5.730 1.00 92.69 85 ARG A N 1
ATOM 652 C CA . ARG A 1 85 ? -8.838 6.752 4.311 1.00 92.69 85 ARG A CA 1
ATOM 653 C C . ARG A 1 85 ? -8.057 8.048 4.102 1.00 92.69 85 ARG A C 1
ATOM 655 O O . ARG A 1 85 ? -7.158 8.082 3.269 1.00 92.69 85 ARG A O 1
ATOM 662 N N . LYS A 1 86 ? -8.346 9.095 4.882 1.00 91.62 86 LYS A N 1
ATOM 663 C CA . LYS A 1 86 ? -7.652 10.388 4.774 1.00 91.62 86 LYS A CA 1
ATOM 664 C C . LYS A 1 86 ? -6.149 10.270 5.045 1.00 91.62 86 LYS A C 1
ATOM 666 O O . LYS A 1 86 ? -5.361 10.918 4.363 1.00 91.62 86 LYS A O 1
ATOM 671 N N . ILE A 1 87 ? -5.748 9.457 6.025 1.00 91.69 87 ILE A N 1
ATOM 672 C CA . ILE A 1 87 ? -4.329 9.206 6.321 1.00 91.69 87 ILE A CA 1
ATOM 673 C C . ILE A 1 87 ? -3.659 8.473 5.158 1.00 91.69 87 ILE A C 1
ATOM 675 O O . ILE A 1 87 ? -2.594 8.892 4.711 1.00 91.69 87 ILE A O 1
ATOM 679 N N . ILE A 1 88 ? -4.291 7.420 4.641 1.00 91.19 88 ILE A N 1
ATOM 680 C CA . ILE A 1 88 ? -3.751 6.608 3.543 1.00 91.19 88 ILE A CA 1
ATOM 681 C C . ILE A 1 88 ? -3.618 7.441 2.254 1.00 91.19 88 ILE A C 1
ATOM 683 O O . ILE A 1 88 ? -2.611 7.343 1.555 1.00 91.19 88 ILE A O 1
ATOM 687 N N . GLU A 1 89 ? -4.586 8.314 1.965 1.00 90.06 89 GLU A N 1
ATOM 688 C CA . GLU A 1 89 ? -4.576 9.213 0.800 1.00 90.06 89 GLU A CA 1
ATOM 689 C C . GLU A 1 89 ? -3.610 10.407 0.944 1.00 90.06 89 GLU A C 1
ATOM 691 O O . GLU A 1 89 ? -3.294 11.057 -0.052 1.00 90.06 89 GLU A O 1
ATOM 696 N N . SER A 1 90 ? -3.105 10.705 2.149 1.00 84.62 90 SER A N 1
ATOM 697 C CA . SER A 1 90 ? -2.187 11.841 2.371 1.00 84.62 90 SER A CA 1
ATOM 698 C C . SER A 1 90 ? -0.781 11.638 1.777 1.00 84.62 90 SER A C 1
ATOM 700 O O . SER A 1 90 ? -0.021 12.599 1.634 1.00 84.62 90 SER A O 1
ATOM 702 N N . GLY A 1 91 ? -0.460 10.410 1.354 1.00 76.69 91 GLY A N 1
ATOM 703 C CA . GLY A 1 91 ? 0.818 10.047 0.743 1.00 76.69 91 GLY A CA 1
ATOM 704 C C . GLY A 1 91 ? 1.971 9.953 1.746 1.00 76.69 91 GLY A C 1
ATOM 705 O O . GLY A 1 91 ? 1.797 10.094 2.951 1.00 76.69 91 GLY A O 1
ATOM 706 N N . ALA A 1 92 ? 3.182 9.688 1.251 1.00 68.75 92 ALA A N 1
ATOM 707 C CA . ALA A 1 92 ? 4.336 9.344 2.091 1.00 68.75 92 ALA A CA 1
ATOM 708 C C . ALA A 1 92 ? 5.022 10.526 2.812 1.00 68.75 92 ALA A C 1
ATOM 710 O O . ALA A 1 92 ? 5.830 10.291 3.714 1.00 68.75 92 ALA A O 1
ATOM 711 N N . HIS A 1 93 ? 4.756 11.782 2.431 1.00 66.31 93 HIS A N 1
ATOM 712 C CA . HIS A 1 93 ? 5.461 12.927 3.019 1.00 66.31 93 HIS A CA 1
ATOM 713 C C . HIS A 1 93 ? 4.876 13.354 4.365 1.00 66.31 93 HIS A C 1
ATOM 715 O O . HIS A 1 93 ? 3.664 13.442 4.553 1.00 66.31 93 HIS A O 1
ATOM 721 N N . LYS A 1 94 ? 5.779 13.721 5.282 1.00 57.03 94 LYS A N 1
ATOM 722 C CA . LYS A 1 94 ? 5.461 14.176 6.646 1.00 57.03 94 LYS A CA 1
ATOM 723 C C . LYS A 1 94 ? 4.572 15.423 6.694 1.00 57.03 94 LYS A C 1
ATOM 725 O O . LYS A 1 94 ? 3.861 15.610 7.674 1.00 57.03 94 LYS A O 1
ATOM 730 N N . ASP A 1 95 ? 4.570 16.221 5.628 1.00 60.28 95 ASP A N 1
ATOM 731 C CA . ASP A 1 95 ? 3.761 17.440 5.521 1.00 60.28 95 ASP A CA 1
ATOM 732 C C . ASP A 1 95 ? 2.322 17.164 5.042 1.00 60.28 95 ASP A C 1
ATOM 734 O O . ASP A 1 95 ? 1.554 18.096 4.801 1.00 60.28 95 ASP A O 1
ATOM 738 N N . GLY A 1 96 ? 1.953 15.889 4.850 1.00 56.53 96 GLY A N 1
ATOM 739 C CA . GLY A 1 96 ? 0.618 15.468 4.409 1.00 56.53 96 GLY A CA 1
ATOM 740 C C . GLY A 1 96 ? 0.284 15.844 2.961 1.00 56.53 96 GLY A C 1
ATOM 741 O O . GLY A 1 96 ? -0.872 15.751 2.550 1.00 56.53 96 GLY A O 1
ATOM 742 N N . ARG A 1 97 ? 1.278 16.306 2.191 1.00 61.22 97 ARG A N 1
ATOM 743 C CA . ARG A 1 97 ? 1.157 16.557 0.753 1.00 61.22 97 ARG A CA 1
ATOM 744 C C . ARG A 1 97 ? 1.590 15.321 -0.016 1.00 61.22 97 ARG A C 1
ATOM 746 O O . ARG A 1 97 ? 2.679 14.796 0.197 1.00 61.22 97 ARG A O 1
ATOM 753 N N . LYS A 1 98 ? 0.779 14.926 -0.990 1.00 65.69 98 LYS A N 1
ATOM 754 C CA . LYS A 1 98 ? 1.161 13.911 -1.963 1.00 65.69 98 LYS A CA 1
ATOM 755 C C . LYS A 1 98 ? 2.342 14.414 -2.800 1.00 65.69 98 LYS A C 1
ATOM 757 O O . LYS A 1 98 ? 2.227 15.441 -3.473 1.00 65.69 98 LYS A O 1
ATOM 762 N N . ALA A 1 99 ? 3.456 13.687 -2.771 1.00 72.75 99 ALA A N 1
ATOM 763 C CA . ALA A 1 99 ? 4.567 13.942 -3.678 1.00 72.75 99 ALA A CA 1
ATOM 764 C C . ALA A 1 99 ? 4.136 13.685 -5.124 1.00 72.75 99 ALA A C 1
ATOM 766 O O . ALA A 1 99 ? 3.504 12.673 -5.426 1.00 72.75 99 ALA A O 1
ATOM 767 N N . VAL A 1 100 ? 4.496 14.603 -6.021 1.00 80.56 100 VAL A N 1
ATOM 768 C CA . VAL A 1 100 ? 4.388 14.364 -7.467 1.00 80.56 100 VAL A CA 1
ATOM 769 C C . VAL A 1 100 ? 5.503 13.411 -7.913 1.00 80.56 100 VAL A C 1
ATOM 771 O O . VAL A 1 100 ? 5.253 12.505 -8.703 1.00 80.56 100 VAL A O 1
ATOM 774 N N . VAL A 1 101 ? 6.700 13.586 -7.347 1.00 83.56 101 VAL A N 1
ATOM 775 C CA . VAL A 1 101 ? 7.908 12.776 -7.558 1.00 83.56 101 VAL A CA 1
ATOM 776 C C . VAL A 1 101 ? 8.524 12.510 -6.184 1.00 83.56 101 VAL A C 1
ATOM 778 O O . VAL A 1 101 ? 8.513 13.417 -5.347 1.00 83.56 101 VAL A O 1
ATOM 781 N N . GLY A 1 102 ? 8.978 11.283 -5.931 1.00 81.88 102 GLY A N 1
ATOM 782 C CA . GLY A 1 102 ? 9.669 10.919 -4.701 1.00 81.88 102 GLY A CA 1
ATOM 783 C C . GLY A 1 102 ? 11.112 11.425 -4.664 1.00 81.88 102 GLY A C 1
ATOM 784 O O . GLY A 1 102 ? 11.656 11.913 -5.653 1.00 81.88 102 GLY A O 1
ATOM 785 N N . ASP A 1 103 ? 11.738 11.319 -3.493 1.00 87.44 103 ASP A N 1
ATOM 786 C CA . ASP A 1 103 ? 13.178 11.552 -3.346 1.00 87.44 103 ASP A CA 1
ATOM 787 C C . ASP A 1 103 ? 13.980 10.417 -4.003 1.00 87.44 103 ASP A C 1
ATOM 789 O O . ASP A 1 103 ? 13.486 9.294 -4.101 1.00 87.44 103 ASP A O 1
ATOM 793 N N . ASP A 1 104 ? 15.252 10.656 -4.335 1.00 88.31 104 ASP A N 1
ATOM 794 C CA . ASP A 1 104 ? 16.135 9.654 -4.947 1.00 88.31 104 ASP A CA 1
ATOM 795 C C . ASP A 1 104 ? 16.041 8.268 -4.263 1.00 88.31 104 ASP A C 1
ATOM 797 O O . ASP A 1 104 ? 16.245 8.099 -3.046 1.00 88.31 104 ASP A O 1
ATOM 801 N N . GLY A 1 105 ? 15.694 7.252 -5.060 1.00 90.88 105 GLY A N 1
ATOM 802 C CA . GLY A 1 105 ? 15.54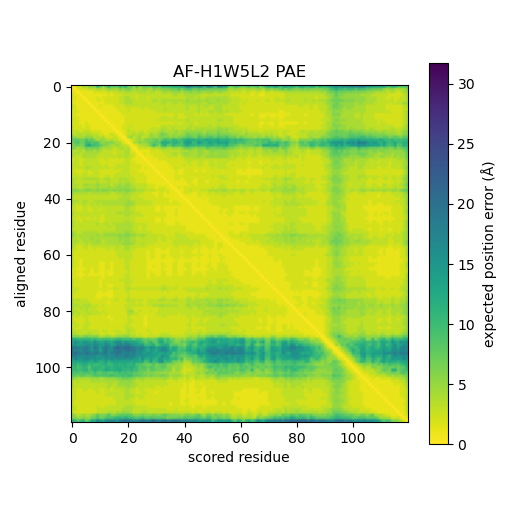0 5.857 -4.641 1.00 90.88 105 GLY A CA 1
ATOM 803 C C . GLY A 1 105 ? 14.308 5.568 -3.771 1.00 90.88 105 GLY A C 1
ATOM 804 O O . GLY A 1 105 ? 14.278 4.539 -3.083 1.00 90.88 105 GLY A O 1
ATOM 805 N N . ALA A 1 106 ? 13.323 6.469 -3.708 1.00 91.25 106 ALA A N 1
ATOM 806 C CA . ALA A 1 106 ? 12.063 6.241 -2.998 1.00 91.25 106 ALA A CA 1
ATOM 807 C C . ALA A 1 106 ? 11.291 5.050 -3.574 1.00 91.25 106 ALA A C 1
ATOM 809 O O . ALA A 1 106 ? 10.805 4.217 -2.810 1.00 91.25 106 ALA A O 1
ATOM 810 N N . GLU A 1 107 ? 11.261 4.915 -4.894 1.00 94.12 107 GLU A N 1
ATOM 811 C CA . GLU A 1 107 ? 10.660 3.818 -5.641 1.00 94.12 107 GLU A CA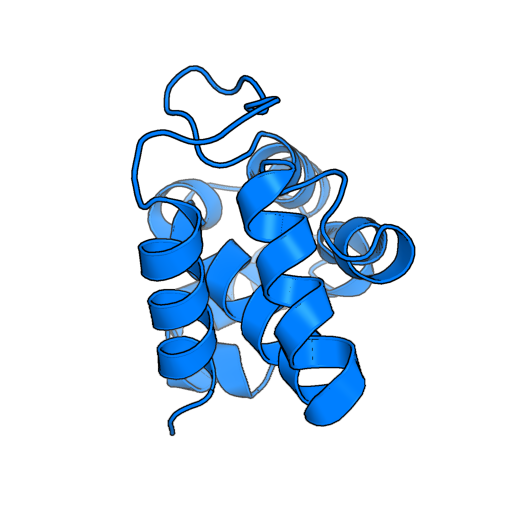 1
ATOM 812 C C . GLU A 1 107 ? 11.285 2.459 -5.297 1.00 94.12 107 GLU A C 1
ATOM 814 O O . GLU A 1 107 ? 10.568 1.479 -5.083 1.00 94.12 107 GLU A O 1
ATOM 819 N N . ASP A 1 108 ? 12.608 2.395 -5.130 1.00 96.00 108 ASP A N 1
ATOM 820 C CA . ASP A 1 108 ? 13.300 1.160 -4.751 1.00 96.00 108 ASP A CA 1
ATOM 821 C C . ASP A 1 108 ? 13.035 0.789 -3.286 1.00 96.00 108 ASP A C 1
ATOM 823 O O . ASP A 1 108 ? 12.761 -0.375 -2.960 1.00 96.00 108 ASP A O 1
ATOM 827 N N . ARG A 1 109 ? 13.059 1.782 -2.383 1.00 95.69 109 ARG A N 1
ATOM 828 C CA . ARG A 1 109 ? 12.671 1.588 -0.974 1.00 95.69 109 ARG A CA 1
ATOM 829 C C . ARG A 1 109 ? 11.221 1.125 -0.869 1.00 95.69 109 ARG A C 1
ATOM 831 O O . ARG A 1 109 ? 10.916 0.231 -0.075 1.00 95.69 109 ARG A O 1
ATOM 838 N N . TRP A 1 110 ? 10.345 1.702 -1.684 1.00 95.25 110 TRP A N 1
ATOM 839 C CA . TRP A 1 110 ? 8.944 1.331 -1.776 1.00 95.25 110 TRP A CA 1
ATOM 840 C C . TRP A 1 110 ? 8.774 -0.116 -2.230 1.00 95.25 110 TRP A C 1
ATOM 842 O O . TRP A 1 110 ? 8.165 -0.903 -1.507 1.00 95.25 110 TRP A O 1
ATOM 852 N N . ILE A 1 111 ? 9.374 -0.520 -3.352 1.00 97.06 111 ILE A N 1
ATOM 853 C CA . ILE A 1 111 ? 9.279 -1.904 -3.834 1.00 97.06 111 ILE A CA 1
ATOM 854 C C . ILE A 1 111 ? 9.840 -2.898 -2.823 1.00 97.06 111 ILE A C 1
ATOM 856 O O . ILE A 1 111 ? 9.275 -3.981 -2.649 1.00 97.06 111 ILE A O 1
ATOM 860 N N . ARG A 1 112 ? 10.905 -2.543 -2.099 1.00 97.31 112 ARG A N 1
ATOM 861 C CA . ARG A 1 112 ? 11.396 -3.379 -1.002 1.00 97.31 112 ARG A CA 1
ATOM 862 C C . ARG A 1 112 ? 10.319 -3.581 0.066 1.00 97.31 112 ARG A C 1
ATOM 864 O O . ARG A 1 112 ? 10.082 -4.721 0.453 1.00 97.31 112 ARG A O 1
ATOM 871 N N . ALA A 1 113 ? 9.628 -2.521 0.486 1.00 96.56 113 ALA A N 1
ATOM 872 C CA . ALA A 1 113 ? 8.522 -2.622 1.439 1.00 96.56 113 ALA A CA 1
ATOM 873 C C . ALA A 1 113 ? 7.363 -3.487 0.908 1.00 96.56 113 ALA A C 1
ATOM 875 O O . ALA A 1 113 ? 6.856 -4.337 1.639 1.00 96.56 113 ALA A O 1
ATOM 876 N N . VAL A 1 114 ? 6.997 -3.347 -0.373 1.00 96.50 114 VAL A N 1
ATOM 877 C CA . VAL A 1 114 ? 5.983 -4.195 -1.031 1.00 96.50 114 VAL A CA 1
ATOM 878 C C . VAL A 1 114 ? 6.384 -5.674 -0.987 1.00 96.50 114 VAL A C 1
ATOM 880 O O . VAL A 1 114 ? 5.565 -6.539 -0.670 1.00 96.50 114 VAL A O 1
ATOM 883 N N . ARG A 1 115 ? 7.655 -5.990 -1.261 1.00 95.12 115 ARG A N 1
ATOM 884 C CA . ARG A 1 115 ? 8.159 -7.370 -1.197 1.00 95.12 115 ARG A CA 1
ATOM 885 C C . ARG A 1 115 ? 8.158 -7.912 0.229 1.00 95.12 115 ARG A C 1
ATOM 887 O O . ARG A 1 115 ? 7.735 -9.047 0.427 1.00 95.12 115 ARG A O 1
ATOM 894 N N . GLU A 1 116 ? 8.584 -7.120 1.212 1.00 94.38 116 GLU A N 1
ATOM 895 C CA . GLU A 1 116 ? 8.554 -7.527 2.622 1.00 94.38 116 GLU A CA 1
ATOM 896 C C . GLU A 1 116 ? 7.129 -7.782 3.122 1.00 94.38 116 GLU A C 1
ATOM 898 O O . GLU A 1 116 ? 6.910 -8.765 3.833 1.00 94.38 116 GLU A O 1
ATOM 903 N N . ALA A 1 117 ? 6.154 -6.969 2.701 1.00 93.38 117 ALA A N 1
ATOM 904 C CA . ALA A 1 117 ? 4.742 -7.160 3.030 1.00 93.38 117 ALA A CA 1
ATOM 905 C C . ALA A 1 117 ? 4.195 -8.509 2.532 1.00 93.38 117 ALA A C 1
ATOM 907 O O . ALA A 1 117 ? 3.305 -9.070 3.159 1.00 93.38 117 ALA A O 1
ATOM 908 N N . GLY A 1 118 ? 4.743 -9.055 1.442 1.00 84.06 118 GLY A N 1
ATOM 909 C CA . GLY A 1 118 ? 4.343 -10.350 0.885 1.00 84.06 118 GLY A CA 1
ATOM 910 C C . 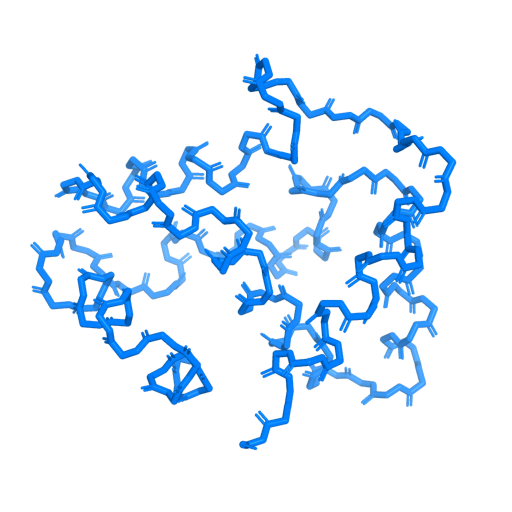GLY A 1 118 ? 4.957 -11.587 1.539 1.00 84.06 118 GLY A C 1
ATOM 911 O O . GLY A 1 118 ? 4.527 -12.694 1.228 1.00 84.06 118 GLY A O 1
ATOM 912 N N . LYS A 1 119 ? 5.963 -11.435 2.404 1.00 84.75 119 LYS A N 1
ATOM 913 C CA . LYS A 1 119 ? 6.600 -12.576 3.082 1.00 84.75 119 LYS A CA 1
ATOM 914 C C . LYS A 1 119 ? 5.763 -12.999 4.291 1.00 84.75 119 LYS A C 1
ATOM 916 O O . LYS A 1 119 ? 5.297 -12.128 5.019 1.00 84.75 119 LYS A O 1
ATOM 921 N N . ALA A 1 120 ? 5.574 -14.297 4.512 1.00 61.78 120 ALA A N 1
ATOM 922 C CA . ALA A 1 120 ? 5.000 -14.801 5.764 1.00 61.78 120 ALA A CA 1
ATOM 923 C C . ALA A 1 120 ? 5.984 -14.597 6.924 1.00 61.78 120 ALA A C 1
ATOM 925 O O . ALA A 1 120 ? 7.204 -14.739 6.679 1.00 61.78 120 ALA A O 1
#

Radius of gyration: 13.37 Å; Cα contacts (8 Å, |Δi|>4): 160; chains: 1; bounding box: 33×32×32 Å

Nearest PDB structures (foldseek):
  3hzj-assembly2_B  TM=7.819E-01  e=2.248E-02  Homo sapiens
  4p17-assembly2_B  TM=7.318E-01  e=1.746E-02  Chlamydomonas reinhardtii
  3hzj-assembly1_A  TM=7.875E-01  e=3.368E-02  Homo sapiens
  4z6y-assembly2_A  TM=7.121E-01  e=3.044E-02  Homo sapiens

InterPro domains:
  IPR000195 Rab-GAP-TBC domain [PF00566] (3-75)
  IPR000195 Rab-GAP-TBC domain [PS50086] (1-56)
  IPR035969 Rab-GAP-TBC domain superfamily [SSF47923] (3-90)

Secondary structure (DSSP, 8-state):
-HHHHHH-HHHHHIIIIISBT--HHHHHHHHHHTTTTTTS-HHHHHHHHHHHHHH-THHHHHHHHHHHHHTHHHHTT-SBHHHHHHHHHT-SSTTSPPPSS-STTHHHHHHHHHHHHT--

Sequence (120 aa):
MQTLSVKSPRLHEHLTKDISEGYADFYLGNFFMGLGTTHLAMDEAARLWDVYVFEGDAVLVRAAVATLMRHEMALLGVKSAGEARKIIESGAHKDGRKAVVGDDGAEDRWIRAVREAGKA

Organism: Colletotrichum higginsianum (strain IMI 349063) (NCBI:txid759273)

Mean predicted aligned error: 3.99 Å